Protein AF-A0A921KQ69-F1 (afdb_monomer_lite)

Organism: NCBI:txid173362

pLDDT: mean 91.37, std 10.9, range [49.97, 98.38]

Sequence (96 aa):
MVAPTSDDAAAAMRGIEPVLQPSGWALLNSLPPYDEKEALRVSTRLREAGHSPELVSAVLTQSRLRARAAEKFVEFANTMLFTPHGLEQATRLPVA

Structure (mmCIF, N/CA/C/O backbone):
data_AF-A0A921KQ69-F1
#
_entry.id   AF-A0A921KQ69-F1
#
loop_
_atom_site.group_PDB
_atom_site.id
_atom_site.type_symbol
_atom_site.label_atom_id
_atom_site.label_alt_id
_atom_site.label_comp_id
_atom_site.label_asym_id
_atom_site.label_entity_id
_atom_site.label_seq_id
_atom_site.pdbx_PDB_ins_code
_atom_site.Cartn_x
_atom_site.Cartn_y
_atom_site.Cartn_z
_atom_site.occupancy
_atom_site.B_iso_or_equiv
_atom_site.auth_seq_id
_atom_site.auth_comp_id
_atom_site.auth_asym_id
_atom_site.auth_atom_id
_atom_site.pdbx_PDB_model_num
ATOM 1 N N . MET A 1 1 ? 26.899 -0.762 4.505 1.00 49.97 1 MET A N 1
ATOM 2 C CA . MET A 1 1 ? 25.511 -1.240 4.355 1.00 49.97 1 MET A CA 1
ATOM 3 C C . MET A 1 1 ? 25.171 -1.965 5.648 1.00 49.97 1 MET A C 1
ATOM 5 O O . MET A 1 1 ? 25.772 -2.998 5.906 1.00 49.97 1 MET A O 1
ATOM 9 N N . VAL A 1 2 ? 24.369 -1.362 6.529 1.00 54.03 2 VAL A N 1
ATOM 10 C CA . VAL A 1 2 ? 23.950 -2.010 7.785 1.00 54.03 2 VAL A CA 1
ATOM 11 C C . VAL A 1 2 ? 22.802 -2.946 7.425 1.00 54.03 2 VAL A C 1
ATOM 13 O O . VAL A 1 2 ? 21.804 -2.488 6.873 1.00 54.03 2 VAL A O 1
ATOM 16 N N . ALA A 1 3 ? 22.976 -4.249 7.643 1.00 57.84 3 ALA A N 1
ATOM 17 C CA . ALA A 1 3 ? 21.882 -5.198 7.488 1.00 57.84 3 ALA A CA 1
ATOM 18 C C . ALA A 1 3 ? 20.785 -4.857 8.511 1.00 57.84 3 ALA A C 1
ATOM 20 O O . ALA A 1 3 ? 21.127 -4.478 9.636 1.00 57.84 3 ALA A O 1
ATOM 21 N N . PRO A 1 4 ? 19.494 -4.962 8.151 1.00 62.38 4 PRO A N 1
ATOM 22 C CA . PRO A 1 4 ? 18.417 -4.758 9.106 1.00 62.38 4 PRO A CA 1
ATOM 23 C C . PRO A 1 4 ? 18.619 -5.717 10.271 1.00 62.38 4 PRO A C 1
ATOM 25 O O . PRO A 1 4 ? 19.010 -6.875 10.085 1.00 62.38 4 PRO A O 1
ATOM 28 N N . THR A 1 5 ? 18.365 -5.232 11.479 1.00 74.94 5 THR A N 1
ATOM 29 C CA . THR A 1 5 ? 18.366 -6.115 12.639 1.00 74.94 5 THR A CA 1
ATOM 30 C C . THR A 1 5 ? 17.235 -7.138 12.485 1.00 74.94 5 THR A C 1
ATOM 32 O O . THR A 1 5 ? 16.246 -6.897 11.784 1.00 74.94 5 THR A O 1
ATOM 35 N N . SER A 1 6 ? 17.356 -8.300 13.130 1.00 69.06 6 SER A N 1
ATOM 36 C CA . SER A 1 6 ? 16.284 -9.308 13.143 1.00 69.06 6 SER A CA 1
ATOM 37 C C . SER A 1 6 ? 14.943 -8.732 13.616 1.00 69.06 6 SER A C 1
ATOM 39 O O . SER A 1 6 ? 13.884 -9.164 13.156 1.00 69.06 6 SER A O 1
ATOM 41 N N . ASP A 1 7 ? 14.991 -7.719 14.482 1.00 69.75 7 ASP A N 1
ATOM 42 C CA . ASP A 1 7 ? 13.815 -7.052 15.034 1.00 69.75 7 ASP A CA 1
ATOM 43 C C . ASP A 1 7 ? 13.098 -6.174 14.001 1.00 69.75 7 ASP A C 1
ATOM 45 O O . ASP A 1 7 ? 11.865 -6.199 13.932 1.00 69.75 7 ASP A O 1
ATOM 49 N N . ASP A 1 8 ? 13.842 -5.473 13.137 1.00 74.19 8 ASP A N 1
ATOM 50 C CA . ASP A 1 8 ? 13.276 -4.653 12.057 1.00 74.19 8 ASP A CA 1
ATOM 51 C C . ASP A 1 8 ? 12.542 -5.512 11.023 1.00 74.19 8 ASP A C 1
ATOM 53 O O . ASP A 1 8 ? 11.444 -5.171 10.573 1.00 74.19 8 ASP A O 1
ATOM 57 N N . ALA A 1 9 ? 13.121 -6.662 10.667 1.00 72.88 9 ALA A N 1
ATOM 58 C CA . ALA A 1 9 ? 12.498 -7.609 9.748 1.00 72.88 9 ALA A CA 1
ATOM 59 C C . ALA A 1 9 ? 11.195 -8.181 10.329 1.00 72.88 9 ALA A C 1
ATOM 61 O O . ALA A 1 9 ? 10.181 -8.256 9.631 1.00 72.88 9 ALA A O 1
ATOM 62 N N . ALA A 1 10 ? 11.189 -8.526 11.620 1.00 75.31 10 ALA A N 1
ATOM 63 C CA . ALA A 1 10 ? 9.994 -9.007 12.305 1.00 75.31 10 ALA A CA 1
ATOM 64 C C . ALA A 1 10 ? 8.915 -7.917 12.428 1.00 75.31 10 ALA A C 1
ATOM 66 O O . ALA A 1 10 ? 7.729 -8.202 12.259 1.00 75.31 10 ALA A O 1
ATOM 67 N N . ALA A 1 11 ? 9.300 -6.663 12.682 1.00 79.69 11 ALA A N 1
ATOM 68 C CA . ALA A 1 11 ? 8.372 -5.533 12.705 1.00 79.69 11 ALA A CA 1
ATOM 69 C C . ALA A 1 11 ? 7.762 -5.265 11.321 1.00 79.69 11 ALA A C 1
ATOM 71 O O . ALA A 1 11 ? 6.550 -5.076 11.213 1.00 79.69 11 ALA A O 1
ATOM 72 N N . ALA A 1 12 ? 8.572 -5.322 10.261 1.00 80.62 12 ALA A N 1
ATOM 73 C CA . ALA A 1 12 ? 8.091 -5.212 8.888 1.00 80.62 12 ALA A CA 1
ATOM 74 C C . ALA A 1 12 ? 7.117 -6.347 8.534 1.00 80.62 12 ALA A C 1
ATOM 76 O O . ALA A 1 12 ? 6.093 -6.093 7.903 1.00 80.62 12 ALA A O 1
ATOM 77 N N . MET A 1 13 ? 7.398 -7.575 8.986 1.00 81.69 13 MET A N 1
ATOM 78 C CA . MET A 1 13 ? 6.508 -8.723 8.795 1.00 81.69 13 MET A CA 1
ATOM 79 C C . MET A 1 13 ? 5.167 -8.525 9.517 1.00 81.69 13 MET A C 1
ATOM 81 O O . MET A 1 13 ? 4.113 -8.670 8.908 1.00 81.69 13 MET A O 1
ATOM 85 N N . ARG A 1 14 ? 5.181 -8.094 10.784 1.00 85.88 14 ARG A N 1
ATOM 86 C 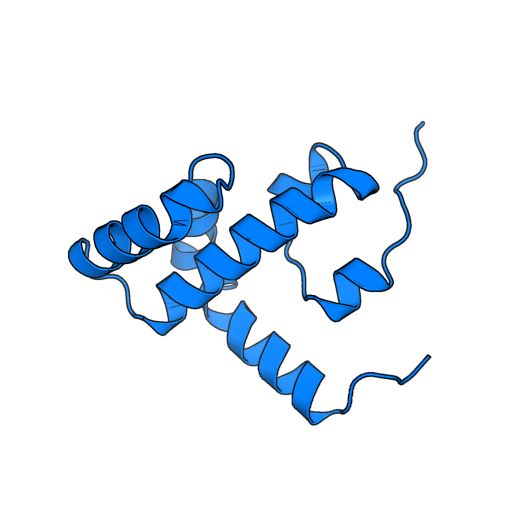CA . ARG A 1 14 ? 3.941 -7.767 11.516 1.00 85.88 14 ARG A CA 1
ATOM 87 C C . ARG A 1 14 ? 3.139 -6.660 10.828 1.00 85.88 14 ARG A C 1
ATOM 89 O O . ARG A 1 14 ? 1.916 -6.700 10.810 1.00 85.88 14 ARG A O 1
ATOM 96 N N . GLY A 1 15 ? 3.821 -5.687 10.222 1.00 88.88 15 GLY A N 1
ATOM 97 C CA . GLY A 1 15 ? 3.184 -4.617 9.454 1.00 88.88 15 GLY A CA 1
ATOM 98 C C . GLY A 1 15 ? 2.562 -5.066 8.127 1.00 88.88 15 GLY A C 1
ATOM 99 O O . GLY A 1 15 ? 1.704 -4.357 7.605 1.00 88.88 15 GLY A O 1
ATOM 100 N N . ILE A 1 16 ? 2.969 -6.214 7.571 1.00 94.31 16 ILE A N 1
ATOM 101 C CA . ILE A 1 16 ? 2.430 -6.745 6.309 1.00 94.31 16 ILE A CA 1
ATOM 102 C C . ILE A 1 16 ? 1.314 -7.765 6.524 1.00 94.31 16 ILE A C 1
ATOM 104 O O . ILE A 1 16 ? 0.454 -7.921 5.664 1.00 94.31 16 ILE A O 1
ATOM 108 N N . GLU A 1 17 ? 1.289 -8.427 7.677 1.00 95.62 17 GLU A N 1
ATOM 109 C CA . GLU A 1 17 ? 0.343 -9.497 7.995 1.00 95.62 17 GLU A CA 1
ATOM 110 C C . GLU A 1 17 ? -1.137 -9.164 7.699 1.00 95.62 17 GLU A C 1
ATOM 112 O O . GLU A 1 17 ? -1.804 -9.995 7.073 1.00 95.62 17 GLU A O 1
ATOM 117 N N . PRO A 1 18 ? -1.662 -7.953 7.997 1.00 97.31 18 PRO A N 1
ATOM 118 C CA . PRO A 1 18 ? -3.061 -7.628 7.706 1.00 97.31 18 PRO A CA 1
ATOM 119 C C . PRO A 1 18 ? -3.428 -7.665 6.215 1.00 97.31 18 PRO A C 1
ATOM 121 O O . PRO A 1 18 ? -4.571 -7.966 5.875 1.00 97.31 18 PRO A O 1
ATOM 124 N N . VAL A 1 19 ? -2.483 -7.373 5.313 1.00 97.06 19 VAL A N 1
ATOM 125 C CA . VAL A 1 19 ? -2.730 -7.374 3.858 1.00 97.06 19 VAL A CA 1
ATOM 126 C C . VAL A 1 19 ? -2.468 -8.728 3.199 1.00 97.06 19 VAL A C 1
ATOM 128 O O . VAL A 1 19 ? -2.756 -8.884 2.015 1.00 97.06 19 VAL A O 1
ATOM 131 N N . LEU A 1 20 ? -1.955 -9.709 3.950 1.00 96.44 20 LEU A N 1
ATOM 132 C CA . LEU A 1 20 ? -1.854 -11.099 3.491 1.00 96.44 20 LEU A CA 1
ATOM 133 C C . LEU A 1 20 ? -3.218 -11.802 3.504 1.00 96.44 20 LEU A C 1
ATOM 135 O O . LEU A 1 20 ? -3.403 -12.812 2.828 1.00 96.44 20 LEU A O 1
ATOM 139 N N . GLN A 1 21 ? -4.183 -11.265 4.256 1.00 96.00 21 GLN A N 1
ATOM 140 C CA . GLN A 1 21 ? -5.551 -11.770 4.283 1.00 96.00 21 GLN A CA 1
ATOM 141 C C . GLN A 1 21 ? -6.337 -11.293 3.049 1.00 96.00 21 GLN A C 1
ATOM 143 O O . GLN A 1 21 ? -6.160 -10.145 2.629 1.00 96.00 21 GLN A O 1
ATOM 148 N N . PRO A 1 22 ? -7.267 -12.100 2.497 1.00 97.38 22 PRO A N 1
ATOM 149 C CA . PRO A 1 22 ? -8.006 -11.741 1.282 1.00 97.38 22 PRO A CA 1
ATOM 150 C C . PRO A 1 22 ? -8.730 -10.391 1.355 1.00 97.38 22 PRO A C 1
ATOM 152 O O . PRO A 1 22 ? -8.725 -9.629 0.390 1.00 97.38 22 PRO A O 1
ATOM 155 N N . SER A 1 23 ? -9.326 -10.066 2.505 1.00 96.31 23 SER A N 1
ATOM 156 C CA . SER A 1 23 ? -10.018 -8.791 2.724 1.00 96.31 23 SER A CA 1
ATOM 157 C C . SER A 1 23 ? -9.057 -7.601 2.746 1.00 96.31 23 SER A C 1
ATOM 159 O O . SER A 1 23 ? -9.354 -6.565 2.151 1.00 96.31 23 SER A O 1
ATOM 161 N N . GLY A 1 24 ? -7.889 -7.745 3.377 1.00 97.94 24 GLY A N 1
ATOM 162 C CA . GLY A 1 24 ? -6.860 -6.707 3.401 1.00 97.94 24 GLY A CA 1
ATOM 163 C C . GLY A 1 24 ? -6.212 -6.494 2.034 1.00 97.94 24 GLY A C 1
ATOM 164 O O . GLY A 1 24 ? -6.009 -5.352 1.620 1.00 97.94 24 GLY A O 1
ATOM 165 N N . TRP A 1 25 ? -5.972 -7.578 1.292 1.00 97.94 25 TRP A N 1
ATOM 166 C CA . TRP A 1 25 ? -5.516 -7.529 -0.096 1.00 97.94 25 TRP A CA 1
ATOM 167 C C . TRP A 1 25 ? -6.517 -6.811 -1.009 1.00 97.94 25 TRP A C 1
ATOM 169 O O . TRP A 1 25 ? -6.144 -5.914 -1.766 1.00 97.94 25 TRP A O 1
ATOM 179 N N . ALA A 1 26 ? -7.803 -7.165 -0.912 1.00 98.00 26 ALA A N 1
ATOM 180 C CA . ALA A 1 26 ? -8.866 -6.518 -1.675 1.00 98.00 26 ALA A CA 1
ATOM 181 C C . ALA A 1 26 ? -8.973 -5.022 -1.343 1.00 98.00 26 ALA A C 1
ATOM 183 O O . ALA A 1 26 ? -9.084 -4.197 -2.250 1.00 98.00 26 ALA A O 1
ATOM 184 N N . LEU A 1 27 ? -8.867 -4.661 -0.059 1.00 98.31 27 LEU A N 1
ATOM 185 C CA . LEU A 1 27 ? -8.874 -3.267 0.371 1.00 98.31 27 LEU A CA 1
ATOM 186 C C . LEU A 1 27 ? -7.693 -2.485 -0.217 1.00 98.31 27 LEU A C 1
ATOM 188 O O . LEU A 1 27 ? -7.903 -1.407 -0.769 1.00 98.31 27 LEU A O 1
ATOM 192 N N . LEU A 1 28 ? -6.476 -3.037 -0.164 1.00 98.38 28 LEU A N 1
ATOM 193 C CA . LEU A 1 28 ? -5.286 -2.430 -0.769 1.00 98.38 28 LEU A CA 1
ATOM 194 C C . LEU A 1 28 ? -5.473 -2.173 -2.270 1.00 98.38 28 LEU A C 1
ATOM 196 O O . LEU A 1 28 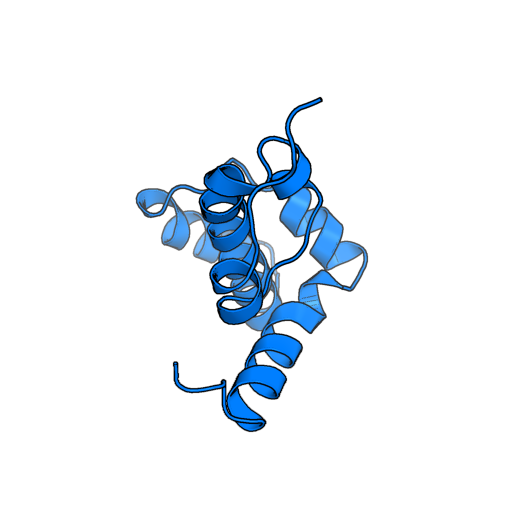? -5.148 -1.089 -2.747 1.00 98.38 28 LEU A O 1
ATOM 200 N N . ASN A 1 29 ? -6.034 -3.137 -3.001 1.00 97.69 29 ASN A N 1
ATOM 201 C CA . ASN A 1 29 ? -6.265 -3.009 -4.443 1.00 97.69 29 ASN A CA 1
ATOM 202 C C . ASN A 1 29 ? -7.435 -2.077 -4.801 1.00 97.69 29 ASN A C 1
ATOM 204 O O . ASN A 1 29 ? -7.548 -1.666 -5.951 1.00 97.69 29 ASN A O 1
ATOM 208 N N . SER A 1 30 ? -8.300 -1.739 -3.841 1.00 97.00 30 SER A N 1
ATOM 209 C CA . SER A 1 30 ? -9.400 -0.784 -4.037 1.00 97.00 30 SER A CA 1
ATOM 210 C C . SER A 1 30 ? -8.979 0.681 -3.879 1.00 97.00 30 SER A C 1
ATOM 212 O O . SER A 1 30 ? -9.764 1.585 -4.176 1.00 97.00 30 SER A O 1
ATOM 214 N N . LEU A 1 31 ? -7.772 0.934 -3.358 1.00 96.94 31 LEU A N 1
ATOM 215 C CA . LEU A 1 31 ? -7.301 2.292 -3.125 1.00 96.94 31 LEU A CA 1
ATOM 216 C C . LEU A 1 31 ? -6.986 3.019 -4.440 1.00 96.94 31 LEU A C 1
ATOM 218 O O . LEU A 1 31 ? -6.506 2.399 -5.390 1.00 96.94 31 LEU A O 1
ATOM 222 N N . PRO A 1 32 ? -7.189 4.350 -4.487 1.00 94.56 32 PRO A N 1
ATOM 223 C CA . PRO A 1 32 ? -6.639 5.159 -5.567 1.00 94.56 32 PRO A CA 1
ATOM 224 C C . PRO A 1 32 ? -5.098 5.125 -5.541 1.00 94.56 32 PRO A C 1
ATOM 226 O O . PRO A 1 32 ? -4.509 4.722 -4.528 1.00 94.56 32 PRO A O 1
ATOM 229 N N . PRO A 1 33 ? -4.429 5.589 -6.616 1.00 95.25 33 PRO A N 1
ATOM 230 C CA . PRO A 1 33 ? -2.989 5.822 -6.595 1.00 95.25 33 PRO A CA 1
ATOM 231 C C . PRO A 1 33 ? -2.571 6.615 -5.354 1.00 95.25 33 PRO A C 1
ATOM 233 O O . PRO A 1 33 ? -3.270 7.542 -4.938 1.00 95.25 33 PRO A O 1
ATOM 236 N N . TYR A 1 34 ? -1.446 6.229 -4.751 1.00 97.69 34 TYR A N 1
ATOM 237 C CA . TYR A 1 34 ? -0.971 6.866 -3.529 1.00 97.69 34 TYR A CA 1
ATOM 238 C C . TYR A 1 34 ? -0.657 8.348 -3.768 1.00 97.69 34 TYR A C 1
ATOM 240 O O . TYR A 1 34 ? 0.155 8.682 -4.630 1.00 97.69 34 TYR A O 1
ATOM 248 N N . ASP A 1 35 ? -1.246 9.210 -2.944 1.00 97.81 35 ASP A N 1
ATOM 249 C CA . ASP A 1 35 ? -0.886 10.619 -2.811 1.00 97.81 35 ASP A CA 1
ATOM 250 C C . ASP A 1 35 ? -0.645 10.909 -1.326 1.00 97.81 35 ASP A C 1
ATOM 252 O O . ASP A 1 35 ? -1.514 10.690 -0.477 1.00 97.81 35 ASP A O 1
ATOM 256 N N . GLU A 1 36 ? 0.553 11.395 -1.006 1.00 96.81 36 GLU A N 1
ATOM 257 C CA . GLU A 1 36 ? 0.950 11.727 0.360 1.00 96.81 36 GLU A CA 1
ATOM 258 C C . GLU A 1 36 ? 0.057 12.813 0.976 1.00 96.81 36 GLU A C 1
ATOM 260 O O . GLU A 1 36 ? -0.241 12.752 2.170 1.00 96.81 36 GLU A O 1
ATOM 265 N N . LYS A 1 37 ? -0.449 13.751 0.165 1.00 98.00 37 LYS A N 1
ATOM 266 C CA . LYS A 1 37 ? -1.364 14.809 0.624 1.00 98.00 37 LYS A CA 1
ATOM 267 C C . LYS A 1 37 ? -2.717 14.247 1.057 1.00 98.00 37 LYS A C 1
ATOM 269 O O . LYS A 1 37 ? -3.339 14.765 1.982 1.00 98.00 37 LYS A O 1
ATOM 274 N N . GLU A 1 38 ? -3.142 13.149 0.437 1.00 97.56 38 GLU A N 1
ATOM 275 C CA . GLU A 1 38 ? -4.433 12.507 0.686 1.00 97.56 38 GLU A CA 1
ATOM 276 C C . GLU A 1 38 ? -4.359 11.401 1.746 1.00 97.56 38 GLU A C 1
ATOM 278 O O . GLU A 1 38 ? -5.395 10.953 2.244 1.00 97.56 38 GLU A O 1
ATOM 283 N N . ALA A 1 39 ? -3.154 10.968 2.131 1.00 96.19 39 ALA A N 1
ATOM 284 C CA . ALA A 1 39 ? -2.939 9.818 3.005 1.00 96.19 39 ALA A CA 1
ATOM 285 C C . ALA A 1 39 ? -3.706 9.923 4.333 1.00 96.19 39 ALA A C 1
ATOM 287 O O . ALA A 1 39 ? -4.350 8.958 4.751 1.00 96.19 39 ALA A O 1
ATOM 288 N N . LEU A 1 40 ? -3.707 11.100 4.973 1.00 97.19 40 LEU A N 1
ATOM 289 C CA . LEU A 1 40 ? -4.442 11.320 6.223 1.00 97.19 40 LEU A CA 1
ATOM 290 C C . LEU A 1 40 ? -5.960 11.225 6.019 1.00 97.19 40 LEU A C 1
ATOM 292 O O . LEU A 1 40 ? -6.649 10.577 6.808 1.00 97.19 40 LEU A O 1
ATOM 296 N N . ARG A 1 41 ? -6.482 11.818 4.939 1.00 98.06 41 ARG A N 1
ATOM 297 C CA . ARG A 1 41 ? -7.913 11.775 4.611 1.00 98.06 41 ARG A CA 1
ATOM 298 C C . ARG A 1 41 ? -8.369 10.348 4.314 1.00 98.06 41 ARG A C 1
ATOM 300 O O . ARG A 1 41 ? -9.398 9.913 4.829 1.00 98.06 41 ARG A O 1
ATOM 307 N N . VAL A 1 42 ? -7.592 9.601 3.528 1.00 98.12 42 VAL A N 1
ATOM 308 C CA . VAL A 1 42 ? -7.856 8.183 3.247 1.00 98.12 42 VAL A CA 1
ATOM 309 C C . VAL A 1 42 ? -7.819 7.371 4.541 1.00 98.12 42 VAL A C 1
ATOM 311 O O . VAL A 1 42 ? -8.732 6.587 4.783 1.00 98.12 42 VAL A O 1
ATOM 314 N N . SER A 1 43 ? -6.822 7.598 5.400 1.00 97.88 43 SER A N 1
ATOM 315 C CA . SER A 1 43 ? -6.698 6.938 6.704 1.00 97.88 43 SER A CA 1
ATOM 316 C C . SER A 1 43 ? -7.946 7.120 7.571 1.00 97.88 43 SER A C 1
ATOM 318 O O . SER A 1 43 ? -8.487 6.145 8.092 1.00 97.88 43 SER A O 1
ATOM 320 N N . THR A 1 44 ? -8.432 8.358 7.690 1.00 98.12 44 THR A N 1
ATOM 321 C CA . THR A 1 44 ? -9.647 8.679 8.450 1.00 98.12 44 THR A CA 1
ATOM 322 C C . THR A 1 44 ? -10.874 8.002 7.852 1.00 98.12 44 THR A C 1
ATOM 324 O O . THR A 1 44 ? -11.560 7.283 8.574 1.00 98.12 44 THR A O 1
ATOM 327 N N . ARG A 1 45 ? -11.083 8.109 6.532 1.00 98.12 45 ARG A N 1
ATOM 328 C CA . ARG A 1 45 ? -12.209 7.463 5.837 1.00 98.12 45 ARG A CA 1
ATOM 329 C C . ARG A 1 45 ? -12.248 5.950 6.064 1.00 98.12 45 ARG A C 1
ATOM 331 O O . ARG A 1 45 ? -13.315 5.380 6.258 1.00 98.12 45 ARG A O 1
ATOM 338 N N . LEU A 1 46 ? -11.095 5.282 6.015 1.00 98.12 46 LEU A N 1
ATOM 339 C CA . LEU A 1 46 ? -11.025 3.834 6.220 1.00 98.12 46 LEU A CA 1
ATOM 340 C C . LEU A 1 46 ? -11.351 3.439 7.667 1.00 98.12 46 LEU A C 1
ATOM 342 O O . LEU A 1 46 ? -12.039 2.443 7.881 1.00 98.12 46 LEU A O 1
ATOM 346 N N . ARG A 1 47 ? -10.901 4.219 8.657 1.00 97.94 47 ARG A N 1
ATOM 347 C CA . ARG A 1 47 ? -11.278 3.990 10.060 1.00 97.94 47 ARG A CA 1
ATOM 348 C C . ARG A 1 47 ? -12.769 4.229 10.299 1.00 97.94 47 ARG A C 1
ATOM 350 O O . ARG A 1 47 ? -13.399 3.428 10.976 1.00 97.94 47 ARG A O 1
ATOM 357 N N . GLU A 1 48 ? -13.342 5.280 9.713 1.00 98.38 48 GLU A N 1
ATOM 358 C CA . GLU A 1 48 ? -14.787 5.559 9.769 1.00 98.38 48 GLU A CA 1
ATOM 359 C C . GLU A 1 48 ? -15.620 4.446 9.117 1.00 98.38 48 GLU A C 1
ATOM 361 O O . GLU A 1 48 ? -16.713 4.140 9.581 1.00 98.38 48 GLU A O 1
ATOM 366 N N . ALA A 1 49 ? -15.076 3.784 8.091 1.00 97.69 49 ALA A N 1
ATOM 367 C CA . ALA A 1 49 ? -15.669 2.596 7.478 1.00 97.69 49 ALA A CA 1
ATOM 368 C C . ALA A 1 49 ? -15.548 1.316 8.340 1.00 97.69 49 ALA A C 1
ATOM 370 O O . ALA A 1 49 ? -15.984 0.249 7.913 1.00 97.69 49 ALA A O 1
ATOM 371 N N . GLY A 1 50 ? -14.967 1.402 9.543 1.00 98.12 50 GLY A N 1
ATOM 372 C CA . GLY A 1 50 ? -14.878 0.299 10.503 1.00 98.12 50 GLY A CA 1
ATOM 373 C C . GLY A 1 50 ? -13.635 -0.585 10.368 1.00 98.12 50 GLY A C 1
ATOM 374 O O . GLY A 1 50 ? -13.568 -1.636 11.003 1.00 98.12 50 GLY A O 1
ATOM 375 N N . HIS A 1 51 ? -12.642 -0.198 9.562 1.00 98.25 51 HIS A N 1
ATOM 376 C CA . HIS A 1 51 ? -11.387 -0.949 9.470 1.00 98.25 51 HIS A CA 1
ATOM 377 C C . HIS A 1 51 ? -10.496 -0.718 10.698 1.00 98.25 51 HIS A C 1
ATOM 379 O O . HIS A 1 51 ? -10.394 0.402 11.205 1.00 98.25 51 HIS A O 1
ATOM 385 N N . SER A 1 52 ? -9.809 -1.773 11.155 1.00 97.69 52 SER A N 1
ATOM 386 C CA . SER A 1 52 ? -8.921 -1.677 12.318 1.00 97.69 52 SER A CA 1
ATOM 387 C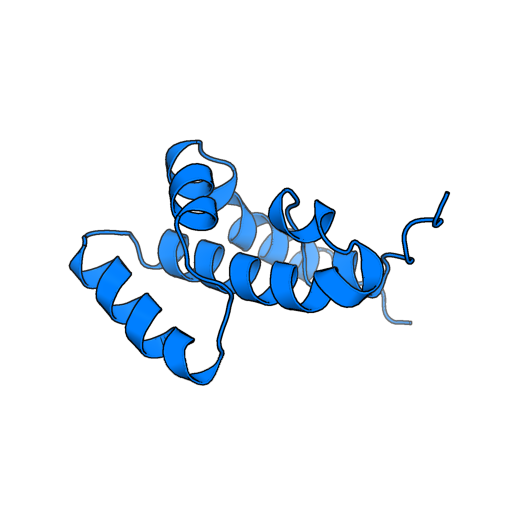 C . SER A 1 52 ? -7.714 -0.764 12.038 1.00 97.69 52 SER A C 1
ATOM 389 O O . SER A 1 52 ? -7.261 -0.677 10.888 1.00 97.69 52 SER A O 1
ATOM 391 N N . PRO A 1 53 ? -7.151 -0.092 13.061 1.00 96.88 53 PRO A N 1
ATOM 392 C CA . PRO A 1 53 ? -5.966 0.751 12.897 1.00 96.88 53 PRO A CA 1
ATOM 393 C C . PRO A 1 53 ? -4.776 0.022 12.259 1.00 96.88 53 PRO A C 1
ATOM 395 O O . PRO A 1 53 ? -4.073 0.597 11.426 1.00 96.88 53 PRO A O 1
ATOM 398 N N . GLU A 1 54 ? -4.578 -1.250 12.607 1.00 96.44 54 GLU A N 1
ATOM 399 C CA . GLU A 1 54 ? -3.496 -2.098 12.102 1.00 96.44 54 GLU A CA 1
ATOM 400 C C . GLU A 1 54 ? -3.660 -2.351 10.601 1.00 96.44 54 GLU A C 1
ATOM 402 O O . GLU A 1 54 ? -2.708 -2.180 9.838 1.00 96.44 54 GLU A O 1
ATOM 407 N N . LEU A 1 55 ? -4.881 -2.678 10.156 1.00 97.88 55 LEU A N 1
ATOM 408 C CA . LEU A 1 55 ? -5.179 -2.875 8.740 1.00 97.88 55 LEU A CA 1
ATOM 409 C C . LEU A 1 55 ? -5.003 -1.576 7.945 1.00 97.88 55 LEU A C 1
ATOM 411 O O . LEU A 1 55 ? -4.373 -1.582 6.888 1.00 97.88 55 LEU A O 1
ATOM 415 N N . VAL A 1 56 ? -5.519 -0.455 8.456 1.00 98.19 56 VAL A N 1
ATOM 416 C CA . VAL A 1 56 ? -5.384 0.853 7.793 1.00 98.19 56 VAL A CA 1
ATOM 417 C C . VAL A 1 56 ? -3.913 1.240 7.639 1.00 98.19 56 VAL A C 1
A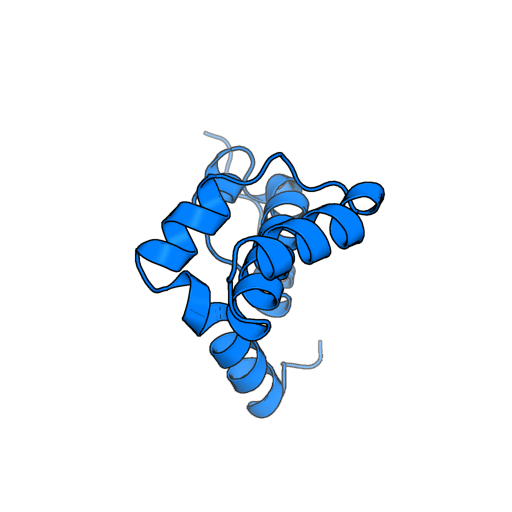TOM 419 O O . VAL A 1 56 ? -3.499 1.681 6.565 1.00 98.19 56 VAL A O 1
ATOM 422 N N . SER A 1 57 ? -3.111 1.042 8.688 1.00 97.06 57 SER A N 1
ATOM 423 C CA . SER A 1 57 ? -1.669 1.299 8.663 1.00 97.06 57 SER A CA 1
ATOM 424 C C . SER A 1 57 ? -0.947 0.424 7.633 1.00 97.06 57 SER A C 1
ATOM 426 O O . SER A 1 57 ? -0.167 0.936 6.821 1.00 97.06 57 SER A O 1
ATOM 428 N N . ALA A 1 58 ? -1.248 -0.878 7.610 1.00 97.88 58 ALA A N 1
ATOM 429 C CA . ALA A 1 58 ? -0.656 -1.830 6.674 1.00 97.88 58 ALA A CA 1
ATOM 430 C C . ALA A 1 58 ? -0.969 -1.464 5.213 1.00 97.88 58 ALA A C 1
ATOM 432 O O . ALA A 1 58 ? -0.065 -1.374 4.380 1.00 97.88 58 ALA A O 1
ATOM 433 N N . VAL A 1 59 ? -2.237 -1.173 4.908 1.00 98.19 59 VAL A N 1
ATOM 434 C CA . VAL A 1 59 ? -2.707 -0.826 3.558 1.00 98.19 59 VAL A CA 1
ATOM 435 C C . VAL A 1 59 ? -2.087 0.487 3.069 1.00 98.19 59 VAL A C 1
ATOM 437 O O . VAL A 1 59 ? -1.569 0.536 1.952 1.00 98.19 59 VAL A O 1
ATOM 440 N N . LEU A 1 60 ? -2.053 1.541 3.892 1.00 98.00 60 LEU A N 1
ATOM 441 C CA . LEU A 1 60 ? -1.418 2.809 3.504 1.00 98.00 60 LEU A CA 1
ATOM 442 C C . LEU A 1 60 ? 0.097 2.673 3.333 1.00 98.00 60 LEU A C 1
ATOM 444 O O . LEU A 1 60 ? 0.670 3.241 2.401 1.00 98.00 60 LEU A O 1
ATOM 448 N N . THR A 1 61 ? 0.745 1.881 4.189 1.00 97.19 61 THR A N 1
ATOM 449 C CA . THR A 1 61 ? 2.176 1.589 4.061 1.00 97.19 61 THR A CA 1
ATOM 450 C C . THR A 1 61 ? 2.473 0.885 2.742 1.00 97.19 61 THR A C 1
ATOM 452 O O . THR A 1 61 ? 3.390 1.300 2.032 1.00 97.19 61 THR A O 1
ATOM 455 N N . GLN A 1 62 ? 1.685 -0.128 2.374 1.00 98.19 62 GLN A N 1
ATOM 456 C CA . GLN A 1 62 ? 1.854 -0.817 1.097 1.00 98.19 62 GLN A CA 1
ATOM 457 C C . GLN A 1 62 ? 1.546 0.082 -0.095 1.00 98.19 62 GLN A C 1
ATOM 459 O O . GLN A 1 62 ? 2.323 0.091 -1.042 1.00 98.19 62 GLN A O 1
ATOM 464 N N . SER A 1 63 ? 0.478 0.880 -0.045 1.00 98.19 63 SER A N 1
ATOM 465 C CA . SER A 1 63 ? 0.141 1.840 -1.105 1.00 98.19 63 SER A CA 1
ATOM 466 C C . SER A 1 63 ? 1.318 2.784 -1.400 1.00 98.19 63 SER A C 1
ATOM 468 O O . SER A 1 63 ? 1.751 2.908 -2.548 1.00 98.19 63 SER A O 1
ATOM 470 N N . ARG A 1 64 ? 1.945 3.336 -0.351 1.00 97.75 64 ARG A N 1
ATOM 471 C CA . ARG A 1 64 ? 3.162 4.155 -0.466 1.00 97.75 64 ARG A CA 1
ATOM 472 C C . ARG A 1 64 ? 4.348 3.388 -1.053 1.00 97.75 64 ARG A C 1
ATOM 474 O O . ARG A 1 64 ? 5.081 3.921 -1.885 1.00 97.75 64 ARG A O 1
ATOM 481 N N . LEU A 1 65 ? 4.583 2.155 -0.601 1.00 97.31 65 LEU A N 1
ATOM 482 C CA . LEU A 1 65 ? 5.699 1.346 -1.096 1.00 97.31 65 LEU A CA 1
ATOM 483 C C . LEU A 1 65 ? 5.503 0.932 -2.557 1.00 97.31 65 LEU A C 1
ATOM 485 O O . LEU A 1 65 ? 6.471 0.970 -3.306 1.00 97.31 65 LEU A O 1
ATOM 489 N N . ARG A 1 66 ? 4.274 0.621 -2.987 1.00 97.75 66 ARG A N 1
ATOM 490 C CA . ARG A 1 66 ? 3.939 0.352 -4.394 1.00 97.75 66 ARG A CA 1
ATOM 491 C C . ARG A 1 66 ? 4.221 1.560 -5.281 1.00 97.75 66 ARG A C 1
ATOM 493 O O . ARG A 1 66 ? 4.830 1.402 -6.334 1.00 97.75 66 ARG A O 1
ATOM 500 N N . ALA A 1 67 ? 3.872 2.764 -4.825 1.00 97.44 67 ALA A N 1
ATOM 501 C CA . ALA A 1 67 ? 4.190 3.990 -5.554 1.00 97.44 67 ALA A CA 1
ATOM 502 C C . ALA A 1 67 ? 5.705 4.191 -5.728 1.00 97.44 67 ALA A C 1
ATOM 504 O O . ALA A 1 67 ? 6.160 4.483 -6.829 1.00 97.44 67 ALA A O 1
ATOM 505 N N . ARG A 1 68 ? 6.507 3.946 -4.681 1.00 97.06 68 ARG A N 1
ATOM 506 C CA . ARG A 1 68 ? 7.982 3.967 -4.776 1.00 97.06 68 ARG A CA 1
ATOM 507 C C . ARG A 1 68 ? 8.528 2.845 -5.665 1.00 97.06 68 ARG A C 1
ATOM 509 O O . ARG A 1 68 ? 9.499 3.030 -6.389 1.00 97.06 68 ARG A O 1
ATOM 516 N N . ALA A 1 69 ? 7.915 1.667 -5.608 1.00 97.06 69 ALA A N 1
ATOM 517 C CA . ALA A 1 69 ? 8.326 0.495 -6.368 1.00 97.06 69 ALA A CA 1
ATOM 518 C C . ALA A 1 69 ? 8.076 0.625 -7.873 1.00 97.06 69 ALA A C 1
ATOM 520 O O . ALA A 1 69 ? 8.747 -0.059 -8.646 1.00 97.06 69 ALA A O 1
ATOM 521 N N . ALA A 1 70 ? 7.190 1.527 -8.304 1.00 95.69 70 ALA A N 1
ATOM 522 C CA . ALA A 1 70 ? 6.955 1.807 -9.719 1.00 95.69 70 ALA A CA 1
ATOM 523 C C . ALA A 1 70 ? 8.247 2.193 -10.471 1.00 95.69 70 ALA A C 1
ATOM 525 O O . ALA A 1 70 ? 8.403 1.837 -11.634 1.00 95.69 70 ALA A O 1
ATOM 526 N N . GLU A 1 71 ? 9.231 2.808 -9.800 1.00 94.62 71 GLU A N 1
ATOM 527 C CA . GLU A 1 71 ? 10.546 3.130 -10.386 1.00 94.62 71 GLU A CA 1
ATOM 528 C C . GLU A 1 71 ? 11.382 1.898 -10.788 1.00 94.62 71 GLU A C 1
ATOM 530 O O . GLU A 1 71 ? 12.324 2.007 -11.582 1.00 94.62 71 GLU A O 1
ATOM 535 N N . LYS A 1 72 ? 11.092 0.734 -10.193 1.00 94.50 72 LYS A N 1
ATOM 536 C CA . LYS A 1 72 ? 11.839 -0.521 -10.385 1.00 94.50 72 LYS A CA 1
ATOM 537 C C . LYS A 1 72 ? 11.018 -1.613 -11.065 1.00 94.50 72 LYS A C 1
ATOM 539 O O . LYS A 1 72 ? 11.584 -2.430 -11.788 1.00 94.50 72 LYS A O 1
ATOM 544 N N . PHE A 1 73 ? 9.712 -1.617 -10.821 1.00 95.25 73 PHE A N 1
ATOM 545 C CA . PHE A 1 73 ? 8.796 -2.692 -11.192 1.00 95.25 73 PHE A CA 1
ATOM 546 C C . PHE A 1 73 ? 7.648 -2.227 -12.097 1.00 95.25 73 PHE A C 1
ATOM 548 O O . PHE A 1 73 ? 6.851 -3.061 -12.509 1.00 95.25 73 PHE A O 1
ATOM 555 N N . VAL A 1 74 ? 7.553 -0.927 -12.408 1.00 92.94 74 VAL A N 1
ATOM 556 C CA . VAL A 1 74 ? 6.552 -0.350 -13.323 1.00 92.94 74 VAL A CA 1
ATOM 557 C C . VAL A 1 74 ? 5.132 -0.824 -12.964 1.00 92.94 74 VAL A C 1
ATOM 559 O O . VAL A 1 74 ? 4.719 -0.670 -11.813 1.00 92.94 74 VAL A O 1
ATOM 562 N N . GLU A 1 75 ? 4.379 -1.420 -13.891 1.00 91.81 75 GLU A N 1
ATOM 563 C CA . GLU A 1 75 ? 3.009 -1.883 -13.674 1.00 91.81 75 GLU A CA 1
ATOM 564 C C . GLU A 1 75 ? 2.916 -3.036 -12.669 1.00 91.81 75 GLU A C 1
ATOM 566 O O . GLU A 1 75 ? 1.922 -3.142 -11.943 1.00 91.81 75 GLU A O 1
ATOM 571 N N . PHE A 1 76 ? 3.968 -3.855 -12.551 1.00 92.81 76 PHE A N 1
ATOM 572 C CA . PHE A 1 76 ? 3.992 -4.986 -11.625 1.00 92.81 76 PHE A CA 1
ATOM 573 C C . PHE A 1 76 ? 3.959 -4.535 -10.166 1.00 92.81 76 PHE A C 1
ATOM 575 O O . PHE A 1 76 ? 3.424 -5.260 -9.323 1.00 92.81 76 PHE A O 1
ATOM 582 N N . ALA A 1 77 ? 4.440 -3.321 -9.864 1.00 95.75 77 ALA A N 1
ATOM 583 C CA . ALA A 1 77 ? 4.411 -2.758 -8.516 1.00 95.75 77 ALA A CA 1
ATOM 584 C C . ALA A 1 77 ? 3.000 -2.796 -7.904 1.00 95.75 77 ALA A C 1
ATOM 586 O O . ALA A 1 77 ? 2.846 -3.093 -6.720 1.00 95.75 77 ALA A O 1
ATOM 587 N N . ASN A 1 78 ? 1.958 -2.594 -8.717 1.00 93.50 78 ASN A N 1
ATOM 588 C CA . ASN A 1 78 ? 0.563 -2.593 -8.269 1.00 93.50 78 ASN A CA 1
ATOM 589 C C . ASN A 1 78 ? 0.036 -3.976 -7.859 1.00 93.50 78 ASN A C 1
ATOM 591 O O . ASN A 1 78 ? -1.041 -4.070 -7.280 1.00 93.50 78 ASN A O 1
ATOM 595 N N 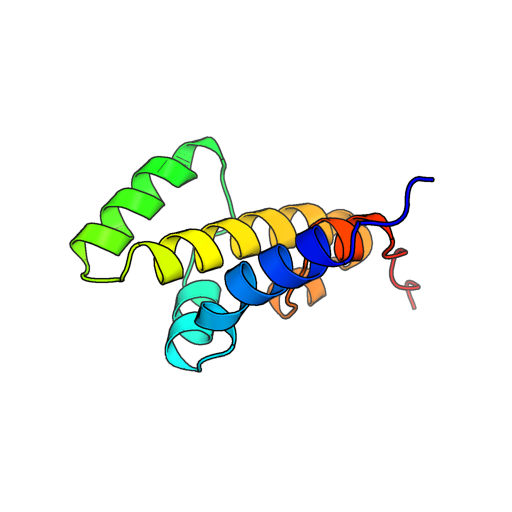. THR A 1 79 ? 0.782 -5.044 -8.135 1.00 93.56 79 THR A N 1
ATOM 596 C CA 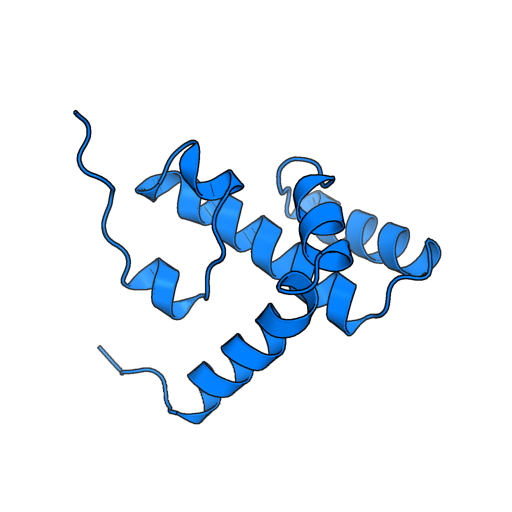. THR A 1 79 ? 0.393 -6.436 -7.852 1.00 93.56 79 THR A CA 1
ATOM 597 C C . THR A 1 79 ? 1.275 -7.098 -6.797 1.00 93.56 79 THR A C 1
ATOM 599 O O . THR A 1 79 ? 1.064 -8.255 -6.450 1.00 93.56 79 THR A O 1
ATOM 602 N N . MET A 1 80 ? 2.256 -6.368 -6.264 1.00 95.56 80 MET A N 1
ATOM 603 C CA . MET A 1 80 ? 3.272 -6.891 -5.352 1.00 95.56 80 MET A CA 1
ATOM 604 C C . MET A 1 80 ? 3.088 -6.366 -3.927 1.00 95.56 80 MET A C 1
ATOM 606 O O . MET A 1 80 ? 2.351 -5.407 -3.683 1.00 95.56 80 MET A O 1
ATOM 610 N N . LEU A 1 81 ? 3.760 -7.013 -2.979 1.00 96.31 81 LEU A N 1
ATOM 611 C CA . LEU A 1 81 ? 3.912 -6.558 -1.601 1.00 96.31 81 LEU A CA 1
ATOM 612 C C . LEU A 1 81 ? 5.376 -6.247 -1.336 1.00 96.31 81 LEU A C 1
ATOM 614 O O . LEU A 1 81 ? 6.264 -6.941 -1.827 1.00 96.31 81 LEU A O 1
ATOM 618 N N . PHE A 1 82 ? 5.617 -5.215 -0.538 1.00 95.19 82 PHE A N 1
ATOM 619 C CA . PHE A 1 82 ? 6.956 -4.713 -0.284 1.00 95.19 82 PHE A CA 1
ATOM 620 C C . PHE A 1 82 ? 7.201 -4.533 1.207 1.00 95.19 82 PHE A C 1
ATOM 622 O O . PHE A 1 82 ? 6.326 -4.125 1.967 1.00 95.19 82 PHE A O 1
ATOM 629 N N . THR A 1 83 ? 8.440 -4.754 1.620 1.00 94.06 83 THR A N 1
ATOM 630 C CA . THR A 1 83 ? 8.973 -4.190 2.861 1.00 94.06 83 THR A CA 1
ATOM 631 C C . THR A 1 83 ? 9.902 -3.028 2.495 1.00 94.06 83 THR A C 1
ATOM 633 O O . THR A 1 83 ? 10.459 -3.039 1.394 1.00 94.06 83 THR A O 1
ATOM 636 N N . PRO A 1 84 ? 10.100 -2.019 3.366 1.00 90.50 84 PRO A N 1
ATOM 637 C CA . PRO A 1 84 ? 10.998 -0.901 3.064 1.00 90.50 84 PRO A CA 1
ATOM 638 C C . PRO A 1 84 ? 12.404 -1.371 2.671 1.00 90.50 84 PRO A C 1
ATOM 640 O O . PRO A 1 84 ? 12.901 -1.011 1.608 1.00 90.50 84 PRO A O 1
ATOM 643 N N . HIS A 1 85 ? 12.985 -2.269 3.470 1.00 89.12 85 HIS A N 1
ATOM 644 C CA . HIS A 1 85 ? 14.309 -2.818 3.203 1.00 89.12 85 HIS A CA 1
ATOM 645 C C . HIS A 1 85 ? 14.348 -3.672 1.926 1.00 89.12 85 HIS A C 1
ATOM 647 O O . HIS A 1 85 ? 15.244 -3.511 1.100 1.00 89.12 85 HIS A O 1
ATOM 653 N N . GLY A 1 86 ? 13.355 -4.548 1.722 1.00 90.75 86 GLY A N 1
ATOM 654 C CA . GLY A 1 86 ? 13.278 -5.367 0.510 1.00 90.75 86 GLY A CA 1
ATOM 655 C C . GLY A 1 86 ? 13.180 -4.511 -0.754 1.00 90.75 86 GLY A C 1
ATOM 656 O O . GLY A 1 86 ? 13.834 -4.803 -1.752 1.00 90.75 86 GLY A O 1
ATOM 657 N N . LEU A 1 87 ? 12.434 -3.404 -0.694 1.00 94.06 87 LEU A N 1
ATOM 658 C CA . LEU A 1 87 ? 12.339 -2.458 -1.800 1.00 94.06 87 LEU A CA 1
ATOM 659 C C . LEU A 1 87 ? 13.649 -1.696 -2.039 1.00 94.06 87 LEU A C 1
ATOM 661 O O . LEU A 1 87 ? 13.990 -1.425 -3.188 1.00 94.06 87 LEU A O 1
ATOM 665 N N . GLU A 1 88 ? 14.398 -1.347 -0.995 1.00 93.38 88 GLU A N 1
ATOM 666 C CA . GLU A 1 88 ? 15.711 -0.704 -1.135 1.00 93.38 88 GLU A CA 1
ATOM 667 C C . GLU A 1 88 ? 16.713 -1.616 -1.849 1.00 93.38 88 GLU A C 1
ATOM 669 O O . GLU A 1 88 ? 17.388 -1.159 -2.772 1.00 93.38 88 GLU A O 1
ATOM 674 N N . GLN A 1 89 ? 16.742 -2.903 -1.486 1.00 93.38 89 GLN A N 1
ATOM 675 C CA . GLN A 1 89 ? 17.644 -3.904 -2.069 1.00 93.38 89 GLN A CA 1
ATOM 676 C C . GLN A 1 89 ? 17.205 -4.408 -3.449 1.00 93.38 89 GLN A C 1
ATOM 678 O O . GLN A 1 89 ? 18.025 -4.925 -4.206 1.00 93.38 89 GLN A O 1
ATOM 683 N N . ALA A 1 90 ? 15.926 -4.259 -3.799 1.00 92.62 90 ALA A N 1
ATOM 684 C CA . ALA A 1 90 ? 15.419 -4.662 -5.101 1.00 92.62 90 ALA A CA 1
ATOM 685 C C . ALA A 1 90 ? 16.148 -3.950 -6.252 1.00 92.62 90 ALA A C 1
ATOM 687 O O . ALA A 1 90 ? 16.364 -2.736 -6.217 1.00 92.62 90 ALA A O 1
ATOM 688 N N . THR A 1 91 ? 16.465 -4.684 -7.312 1.00 90.50 91 THR A N 1
ATOM 689 C CA . THR A 1 91 ? 16.948 -4.124 -8.579 1.00 90.50 91 THR A CA 1
ATOM 690 C C . THR A 1 91 ? 15.790 -3.954 -9.564 1.00 90.50 91 THR A C 1
ATOM 692 O O . THR A 1 91 ? 14.703 -4.493 -9.359 1.00 90.50 91 THR A O 1
ATOM 695 N N . ARG A 1 92 ? 15.993 -3.144 -10.613 1.00 89.88 92 ARG A N 1
ATOM 696 C CA . ARG A 1 92 ? 14.976 -2.956 -11.659 1.00 89.88 92 ARG A CA 1
ATOM 697 C C . ARG A 1 92 ? 14.744 -4.266 -12.411 1.00 89.88 92 ARG A C 1
ATOM 699 O O . ARG A 1 92 ? 15.705 -4.994 -12.664 1.00 89.88 92 ARG A O 1
ATOM 706 N N . LEU A 1 93 ? 13.499 -4.529 -12.803 1.00 83.75 93 LEU A N 1
ATOM 707 C CA . LEU A 1 93 ? 13.205 -5.634 -13.714 1.00 83.75 93 LEU A CA 1
ATOM 708 C C . LEU A 1 93 ? 13.902 -5.397 -15.068 1.00 83.75 93 LEU A C 1
ATOM 710 O O . LEU A 1 93 ? 13.902 -4.259 -15.550 1.00 83.75 93 LEU A O 1
ATOM 714 N N . PRO A 1 94 ? 14.500 -6.433 -15.686 1.00 74.88 94 PRO A N 1
ATOM 715 C CA . PRO A 1 94 ? 14.992 -6.333 -17.053 1.00 74.88 94 PRO A CA 1
ATOM 716 C C . PRO A 1 94 ? 13.828 -5.987 -17.982 1.00 74.88 94 PRO A C 1
ATOM 718 O O . PRO A 1 94 ? 12.788 -6.644 -17.940 1.00 74.88 94 PRO A O 1
ATOM 721 N N . VAL A 1 95 ? 13.999 -4.958 -18.807 1.00 66.94 95 VAL A N 1
ATOM 722 C CA . VAL A 1 95 ? 13.046 -4.642 -19.876 1.00 66.94 95 VAL A CA 1
ATOM 723 C C . VAL A 1 95 ? 13.317 -5.622 -21.019 1.00 66.94 95 VAL A C 1
ATOM 725 O O . VAL A 1 95 ? 14.477 -5.784 -21.402 1.00 66.94 95 VAL A O 1
ATOM 728 N N . ALA A 1 96 ? 12.277 -6.322 -21.479 1.00 64.69 96 ALA A N 1
ATOM 729 C CA . ALA A 1 96 ? 12.353 -7.269 -22.595 1.00 64.69 96 ALA A CA 1
ATOM 730 C C . ALA A 1 96 ? 12.500 -6.559 -23.948 1.00 64.69 96 ALA A C 1
ATOM 732 O O . ALA A 1 96 ? 11.984 -5.423 -24.075 1.00 64.69 96 ALA A O 1
#

Foldseek 3Di:
DDDDDPVLVVVLVLLQVLCVDPVLVVVLLPDDQDDPVCLVVQLVVVVVVVDDNSSSSSSNVLSVLLNVLCVAENPCSSVDGDGPVRSVPDHHDDDD

Radius of gyration: 13.91 Å; chains: 1; bounding box: 41×27×38 Å

Secondary structure (DSSP, 8-state):
-PPPPHHHHHHHHHHHHHHHSHHHHHHHHTSPSP-TTTHHHHHHHHHHTT--HHHHHHHHHHHHHHHHHHHHHGGGGGG----HHHHHHPPPPPP-